Protein AF-A0A943EB72-F1 (afdb_monomer)

Secondary structure (DSSP, 8-state):
-HHHHHHTT--HHHHHHHHT--HHHHHHHHTTSSPPPHHHHHHHHHHHTS-GGGGS--

pLDDT: mean 91.28, std 5.81, range [58.69, 96.44]

Structure (mmCIF, N/CA/C/O backbone):
data_AF-A0A943EB72-F1
#
_entry.id   AF-A0A943EB72-F1
#
loop_
_atom_site.group_PDB
_atom_site.id
_atom_site.type_symbol
_atom_site.label_atom_id
_atom_site.label_alt_id
_atom_site.label_comp_id
_atom_site.label_asym_id
_atom_site.label_entity_id
_atom_site.label_seq_id
_atom_site.pdbx_PDB_ins_code
_atom_site.Cartn_x
_atom_site.Cartn_y
_atom_site.Cartn_z
_atom_site.occupancy
_atom_site.B_iso_or_equiv
_atom_site.auth_seq_id
_atom_site.auth_comp_id
_atom_site.auth_asym_id
_atom_site.auth_atom_id
_atom_site.pdbx_PDB_model_num
ATOM 1 N N . MET A 1 1 ? -6.397 -0.219 -4.328 1.00 86.62 1 MET A N 1
ATOM 2 C CA . MET A 1 1 ? -5.458 -0.191 -3.167 1.00 86.62 1 MET A CA 1
ATOM 3 C C . MET A 1 1 ? -6.010 0.565 -1.954 1.00 86.62 1 MET A C 1
ATOM 5 O O . MET A 1 1 ? -6.102 -0.024 -0.880 1.00 86.62 1 MET A O 1
ATOM 9 N N . ARG A 1 2 ? -6.409 1.836 -2.119 1.00 91.56 2 ARG A N 1
ATOM 10 C CA . ARG A 1 2 ? -6.912 2.702 -1.034 1.00 91.56 2 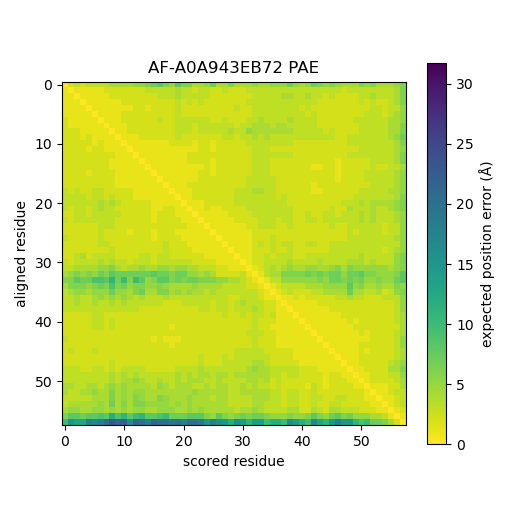ARG A CA 1
ATOM 11 C C . ARG A 1 2 ? -8.064 2.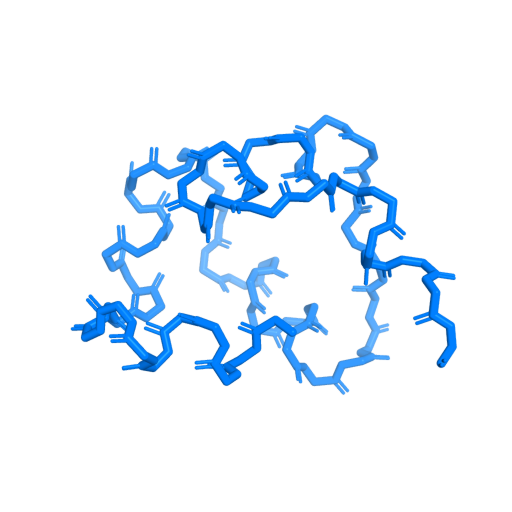099 -0.233 1.00 91.56 2 ARG A C 1
ATOM 13 O O . ARG A 1 2 ? -8.053 2.159 0.992 1.00 91.56 2 ARG A O 1
ATOM 20 N N . GLU A 1 3 ? -9.044 1.524 -0.919 1.00 91.69 3 GLU A N 1
ATOM 21 C CA . GLU A 1 3 ? -10.198 0.881 -0.283 1.00 91.69 3 GLU A CA 1
ATOM 22 C C . GLU A 1 3 ? -9.760 -0.289 0.588 1.00 91.69 3 GLU A C 1
ATOM 24 O O . GLU A 1 3 ? -10.059 -0.303 1.776 1.00 91.69 3 GLU A O 1
ATOM 29 N N . LYS A 1 4 ? -8.916 -1.179 0.053 1.00 91.94 4 LYS A N 1
ATOM 30 C CA . LYS A 1 4 ? -8.400 -2.318 0.814 1.00 91.94 4 LYS A CA 1
ATOM 31 C C . LYS A 1 4 ? -7.631 -1.900 2.066 1.00 91.94 4 LYS A C 1
ATOM 33 O O . LYS A 1 4 ? -7.786 -2.500 3.124 1.00 91.94 4 LYS A O 1
ATOM 38 N N . ARG A 1 5 ? -6.821 -0.840 1.971 1.00 94.00 5 ARG A N 1
ATOM 39 C CA . ARG A 1 5 ? -6.131 -0.277 3.140 1.00 94.00 5 ARG A CA 1
ATOM 40 C C . ARG A 1 5 ? -7.132 0.225 4.191 1.00 94.00 5 ARG A C 1
ATOM 42 O O . ARG A 1 5 ? -6.918 -0.006 5.379 1.00 94.00 5 ARG A O 1
ATOM 49 N N . LYS A 1 6 ? -8.202 0.907 3.763 1.00 94.06 6 LYS A N 1
ATOM 50 C CA . LYS A 1 6 ? -9.262 1.409 4.653 1.00 94.06 6 LYS A CA 1
ATOM 51 C C . LYS A 1 6 ? -10.073 0.282 5.297 1.00 94.06 6 LYS A C 1
ATOM 53 O O . LYS A 1 6 ? -10.353 0.388 6.483 1.00 94.06 6 LYS A O 1
ATOM 58 N N . GLU A 1 7 ? -10.390 -0.788 4.567 1.00 94.69 7 GLU A N 1
ATOM 59 C CA . GLU A 1 7 ? -11.043 -1.990 5.119 1.00 94.69 7 GLU A CA 1
ATOM 60 C C . GLU A 1 7 ? -10.233 -2.603 6.267 1.00 94.69 7 GLU A C 1
ATOM 62 O O . GLU A 1 7 ? -10.793 -3.073 7.250 1.00 94.69 7 GLU A O 1
ATOM 67 N N . LEU A 1 8 ? -8.902 -2.559 6.160 1.00 93.44 8 LEU A N 1
ATOM 68 C CA . LEU A 1 8 ? -7.982 -3.039 7.192 1.00 93.44 8 LEU A CA 1
ATOM 69 C C . LEU A 1 8 ? -7.755 -2.022 8.325 1.00 93.44 8 LEU A C 1
ATOM 71 O O . LEU A 1 8 ? -6.948 -2.276 9.218 1.00 93.44 8 LEU A O 1
ATOM 75 N N . GLY A 1 9 ? -8.404 -0.852 8.282 1.00 95.94 9 GLY A N 1
ATOM 76 C CA . GLY A 1 9 ? -8.246 0.211 9.279 1.00 95.94 9 GLY A CA 1
ATOM 77 C C . GLY A 1 9 ? -6.846 0.834 9.320 1.00 95.94 9 GLY A C 1
ATOM 78 O O . GLY A 1 9 ? -6.482 1.465 10.310 1.00 95.94 9 GLY A O 1
ATOM 79 N N . LEU A 1 10 ? -6.037 0.656 8.270 1.00 95.25 10 LEU A N 1
ATOM 80 C CA . LEU A 1 10 ? -4.646 1.106 8.248 1.00 95.25 10 LEU A CA 1
ATOM 81 C C . LEU A 1 10 ? -4.530 2.546 7.745 1.00 95.25 10 LEU A C 1
ATOM 83 O O . LEU A 1 10 ? -5.124 2.924 6.734 1.00 95.25 10 LEU A O 1
ATOM 87 N N . THR A 1 11 ? -3.672 3.348 8.369 1.00 96.44 11 THR A N 1
ATOM 88 C CA . THR A 1 11 ? -3.187 4.606 7.779 1.00 96.44 11 THR A CA 1
ATOM 89 C C . THR A 1 11 ? -2.110 4.332 6.723 1.00 96.44 11 THR A C 1
ATOM 91 O O . THR A 1 11 ? -1.524 3.248 6.676 1.00 96.44 11 THR A O 1
ATOM 94 N N . GLN A 1 12 ? -1.807 5.309 5.860 1.00 95.19 12 GLN A N 1
ATOM 95 C CA . GLN A 1 12 ? -0.695 5.175 4.903 1.00 95.19 12 GLN A CA 1
ATOM 96 C C . GLN A 1 12 ? 0.653 4.985 5.621 1.00 95.19 12 GLN A C 1
ATOM 98 O O . GLN A 1 12 ? 1.489 4.217 5.154 1.00 95.19 12 GLN A O 1
ATOM 103 N N . VAL A 1 13 ? 0.836 5.624 6.783 1.00 96.25 13 VAL A N 1
ATOM 104 C CA . VAL A 1 13 ? 2.026 5.473 7.641 1.00 96.25 13 VAL A CA 1
ATOM 105 C C . VAL A 1 13 ? 2.136 4.042 8.174 1.00 96.25 13 VAL A C 1
ATOM 107 O O . VAL A 1 13 ? 3.201 3.436 8.115 1.00 96.25 13 VAL A O 1
ATOM 110 N N . GLN A 1 14 ? 1.030 3.464 8.646 1.00 96.44 14 GLN A N 1
ATOM 111 C CA . GLN A 1 14 ? 1.018 2.085 9.140 1.00 96.44 14 GLN A CA 1
ATOM 112 C C . GLN A 1 14 ? 1.261 1.070 8.020 1.00 96.44 14 GLN A C 1
ATOM 114 O O . GLN A 1 14 ? 1.998 0.107 8.221 1.00 96.44 14 GLN A O 1
ATOM 119 N N . LEU A 1 15 ? 0.678 1.285 6.835 1.00 95.31 15 LEU A N 1
ATOM 120 C CA . LEU A 1 15 ? 0.946 0.444 5.668 1.00 95.31 15 LEU A CA 1
ATOM 121 C C . LEU A 1 15 ? 2.415 0.552 5.236 1.00 95.31 15 LEU A C 1
ATOM 123 O O . LEU A 1 15 ? 3.043 -0.466 4.966 1.00 95.31 15 LEU A O 1
ATOM 127 N N . SER A 1 16 ? 2.971 1.766 5.230 1.00 95.75 16 SER A N 1
ATOM 128 C CA . SER A 1 16 ? 4.382 2.037 4.934 1.00 95.75 16 SER A CA 1
ATOM 129 C C . SER A 1 16 ? 5.309 1.255 5.857 1.00 95.75 16 SER A C 1
ATOM 131 O O . SER A 1 16 ? 6.177 0.529 5.372 1.00 95.75 16 SER A O 1
ATOM 133 N N . ALA A 1 17 ? 5.069 1.333 7.167 1.00 96.19 17 ALA A N 1
ATOM 134 C CA . ALA A 1 17 ? 5.856 0.621 8.164 1.00 96.19 17 ALA A CA 1
ATOM 135 C C . ALA A 1 17 ? 5.743 -0.905 8.005 1.00 96.19 17 ALA A C 1
ATOM 137 O O . ALA A 1 17 ? 6.752 -1.602 8.033 1.00 96.19 17 ALA A O 1
ATOM 138 N N . LYS A 1 18 ? 4.529 -1.429 7.784 1.00 95.44 18 LYS A N 1
ATOM 139 C CA . LYS A 1 18 ? 4.289 -2.876 7.631 1.00 95.44 18 LYS A CA 1
ATOM 140 C C . LYS A 1 18 ? 4.879 -3.450 6.342 1.00 95.44 18 LYS A C 1
ATOM 142 O O . LYS A 1 18 ? 5.386 -4.565 6.354 1.00 95.44 18 LYS A O 1
ATOM 147 N N . ALA A 1 19 ? 4.792 -2.715 5.236 1.00 94.25 19 ALA A N 1
ATOM 148 C CA . ALA A 1 19 ? 5.274 -3.166 3.932 1.00 94.25 19 ALA A CA 1
ATOM 149 C C . ALA A 1 19 ? 6.752 -2.822 3.688 1.00 94.25 19 ALA A C 1
ATOM 151 O O . ALA A 1 19 ? 7.311 -3.258 2.685 1.00 94.25 19 ALA A O 1
ATOM 152 N N . ASN A 1 20 ? 7.382 -2.031 4.564 1.00 95.25 20 ASN A N 1
ATOM 153 C CA . ASN A 1 20 ? 8.705 -1.446 4.344 1.00 95.25 20 ASN A CA 1
ATOM 154 C C . ASN A 1 20 ? 8.795 -0.726 2.980 1.00 95.25 20 ASN A C 1
ATOM 156 O O . ASN A 1 20 ? 9.626 -1.029 2.120 1.00 95.25 20 ASN A O 1
ATOM 160 N N . VAL A 1 21 ? 7.851 0.187 2.747 1.00 93.50 21 VAL A N 1
ATOM 161 C CA . VAL A 1 21 ? 7.716 0.976 1.512 1.00 93.50 21 VAL A CA 1
ATOM 162 C C . VAL A 1 21 ? 7.537 2.438 1.893 1.00 93.50 21 VAL A C 1
ATOM 164 O O . VAL A 1 21 ? 6.905 2.730 2.901 1.00 93.50 21 VAL A O 1
ATOM 167 N N . SER A 1 22 ? 8.044 3.375 1.091 1.00 94.31 22 SER A N 1
ATOM 168 C CA . SER A 1 22 ? 7.840 4.800 1.365 1.00 94.31 22 SER A CA 1
ATOM 169 C C . SER A 1 22 ? 6.352 5.191 1.328 1.00 94.31 22 SER A C 1
ATOM 171 O O . SER A 1 22 ? 5.595 4.741 0.464 1.00 94.31 22 SER A O 1
ATOM 173 N N . ILE A 1 23 ? 5.936 6.089 2.228 1.00 94.19 23 ILE A N 1
ATOM 174 C CA . ILE A 1 23 ? 4.578 6.665 2.225 1.00 94.19 23 ILE A CA 1
ATOM 175 C C . ILE A 1 23 ? 4.269 7.306 0.867 1.00 94.19 23 ILE A C 1
ATOM 177 O O . ILE A 1 23 ? 3.166 7.159 0.352 1.00 94.19 23 ILE A O 1
ATOM 181 N N . ARG A 1 24 ? 5.256 7.962 0.242 1.00 93.06 24 ARG A N 1
ATOM 182 C CA . ARG A 1 24 ? 5.100 8.589 -1.076 1.00 93.06 24 ARG A CA 1
ATOM 183 C C . ARG A 1 24 ? 4.728 7.576 -2.159 1.00 93.06 24 ARG A C 1
ATOM 185 O O . ARG A 1 24 ? 3.839 7.852 -2.957 1.00 93.06 24 ARG A O 1
ATOM 192 N N . SER A 1 25 ? 5.367 6.405 -2.167 1.00 91.00 25 SER A N 1
ATOM 193 C CA . SER A 1 25 ? 5.040 5.322 -3.104 1.00 91.00 25 SER A CA 1
ATOM 194 C C . SER A 1 25 ? 3.607 4.829 -2.911 1.00 91.00 25 SER A C 1
ATOM 196 O O . SER A 1 25 ? 2.911 4.585 -3.890 1.00 91.00 25 SER A O 1
ATOM 198 N N . ILE A 1 26 ? 3.149 4.730 -1.659 1.00 92.94 26 ILE A N 1
ATOM 199 C CA . ILE A 1 26 ? 1.760 4.380 -1.337 1.00 92.94 26 ILE A CA 1
ATOM 200 C C . ILE A 1 26 ? 0.812 5.461 -1.862 1.00 92.94 26 ILE A C 1
ATOM 202 O O . ILE A 1 26 ? -0.143 5.133 -2.554 1.00 92.94 26 ILE A O 1
ATOM 206 N N . SER A 1 27 ? 1.088 6.740 -1.604 1.00 93.81 27 SER A N 1
ATOM 207 C CA . SER A 1 27 ? 0.249 7.841 -2.090 1.00 93.81 27 SER A CA 1
ATOM 208 C C . SER A 1 27 ? 0.159 7.881 -3.613 1.00 93.81 27 SER A C 1
ATOM 210 O O . SER A 1 27 ? -0.940 8.004 -4.141 1.00 93.81 27 SER A O 1
ATOM 212 N N . HIS A 1 28 ? 1.277 7.730 -4.329 1.00 92.19 28 HIS A N 1
ATOM 213 C CA . HIS A 1 28 ? 1.264 7.698 -5.795 1.00 92.19 28 HIS A CA 1
ATOM 214 C C . HIS A 1 28 ? 0.450 6.512 -6.334 1.00 92.19 28 HIS A C 1
ATOM 216 O O . HIS A 1 28 ? -0.331 6.694 -7.265 1.00 92.19 28 HIS A O 1
ATOM 222 N N . ALA A 1 29 ? 0.584 5.332 -5.719 1.00 89.62 29 ALA A N 1
ATOM 223 C CA . ALA A 1 29 ? -0.188 4.148 -6.090 1.00 89.62 29 ALA A CA 1
ATOM 224 C C . ALA A 1 29 ? -1.685 4.283 -5.743 1.00 89.62 29 ALA A C 1
ATOM 226 O O . ALA A 1 29 ? -2.534 3.768 -6.460 1.00 89.62 29 ALA A O 1
ATOM 227 N N . GLU A 1 30 ? -2.050 4.983 -4.662 1.00 90.25 30 GLU A N 1
ATOM 228 C CA . GLU A 1 30 ? -3.459 5.270 -4.336 1.00 90.25 30 GLU A CA 1
ATOM 229 C C . GLU A 1 30 ? -4.093 6.318 -5.250 1.00 90.25 30 GLU A C 1
ATOM 231 O O . GLU A 1 30 ? -5.308 6.291 -5.436 1.00 90.25 30 GLU A O 1
ATOM 236 N N . LEU A 1 31 ? -3.291 7.247 -5.771 1.00 89.69 31 LEU A N 1
ATOM 237 C CA . LEU A 1 31 ? -3.727 8.305 -6.682 1.00 89.69 31 LEU A CA 1
ATOM 238 C C . LEU A 1 31 ? -3.694 7.878 -8.158 1.00 89.69 31 LEU A C 1
ATOM 240 O O . LEU A 1 31 ? -4.050 8.686 -9.009 1.00 89.69 31 LEU A O 1
ATOM 244 N N . GLY A 1 32 ? -3.231 6.661 -8.470 1.00 85.06 32 GLY A N 1
ATOM 245 C CA . GLY A 1 32 ? -3.061 6.191 -9.852 1.00 85.06 32 GLY A CA 1
ATOM 246 C C . GLY A 1 32 ? -1.981 6.948 -10.634 1.00 85.06 32 GLY A C 1
ATOM 247 O O . GLY A 1 32 ? -1.945 6.898 -11.855 1.00 85.06 32 GLY A O 1
ATOM 248 N N . GLN A 1 33 ? -1.099 7.683 -9.948 1.00 84.88 33 GLN A N 1
ATOM 249 C CA . GLN A 1 33 ? -0.040 8.463 -10.598 1.00 84.88 33 GLN A CA 1
ATOM 250 C C . GLN A 1 33 ? 1.126 7.591 -11.062 1.00 84.88 33 GLN A C 1
ATOM 252 O O . GLN A 1 33 ? 1.864 7.968 -11.970 1.00 84.88 33 GLN A O 1
ATOM 257 N N . ARG A 1 34 ? 1.351 6.466 -10.377 1.00 82.06 34 ARG A N 1
ATOM 258 C CA . ARG A 1 34 ? 2.411 5.519 -10.705 1.00 82.06 34 ARG A CA 1
ATOM 259 C C . ARG A 1 34 ? 2.093 4.157 -10.120 1.00 82.06 34 ARG A C 1
ATOM 261 O O . ARG A 1 34 ? 1.886 4.047 -8.908 1.00 82.06 34 ARG A O 1
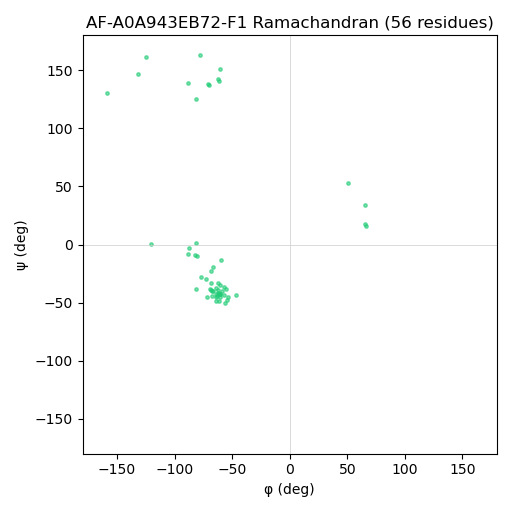ATOM 268 N N . ASP A 1 35 ? 2.193 3.137 -10.956 1.00 83.25 35 ASP A N 1
ATO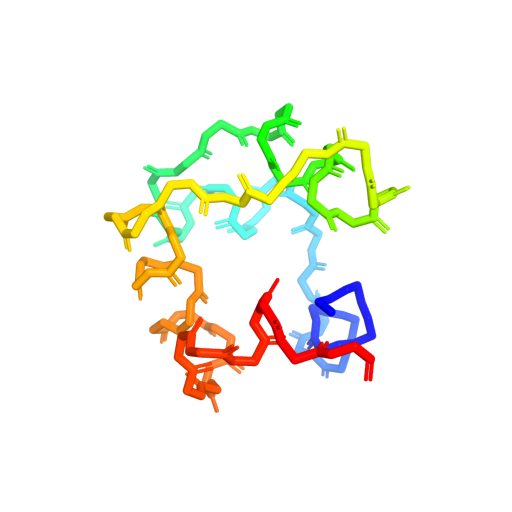M 269 C CA . ASP A 1 35 ? 2.099 1.766 -10.486 1.00 83.25 35 ASP A CA 1
ATOM 270 C C . ASP A 1 35 ? 3.334 1.398 -9.657 1.00 83.25 35 ASP A C 1
ATOM 272 O O . ASP A 1 35 ? 4.470 1.759 -10.001 1.00 83.25 35 ASP A O 1
ATOM 276 N N . PRO A 1 36 ? 3.148 0.696 -8.530 1.00 86.69 36 PRO A N 1
ATOM 277 C CA . PRO A 1 36 ? 4.267 0.220 -7.742 1.00 86.69 36 PRO A CA 1
ATOM 278 C C . PRO A 1 36 ? 5.113 -0.749 -8.571 1.00 86.69 36 PRO A C 1
ATOM 280 O O . PRO A 1 36 ? 4.598 -1.601 -9.291 1.00 86.69 36 PRO A O 1
ATOM 283 N N . GLU A 1 37 ? 6.434 -0.672 -8.431 1.00 90.31 37 GLU A N 1
ATOM 284 C CA . GLU A 1 37 ? 7.324 -1.676 -9.017 1.00 90.31 37 GLU A CA 1
ATOM 285 C C . GLU A 1 37 ? 7.011 -3.058 -8.435 1.00 90.31 37 GLU A C 1
ATOM 287 O O . GLU A 1 37 ? 6.615 -3.164 -7.273 1.00 90.31 37 GLU A O 1
ATOM 292 N N . VAL A 1 38 ? 7.241 -4.129 -9.198 1.00 91.44 38 VAL A N 1
ATOM 293 C CA . VAL A 1 38 ? 6.907 -5.510 -8.794 1.00 91.44 38 VAL A CA 1
ATOM 294 C C . VAL A 1 38 ? 7.360 -5.863 -7.361 1.00 91.44 38 VAL A C 1
ATOM 296 O O . VAL A 1 38 ? 6.567 -6.446 -6.616 1.00 91.44 38 VAL A O 1
ATOM 299 N N . PRO A 1 39 ? 8.575 -5.500 -6.896 1.00 92.75 39 PRO A N 1
ATOM 300 C CA . PRO A 1 39 ? 8.982 -5.764 -5.515 1.00 92.75 39 PRO A CA 1
ATOM 301 C C . PRO A 1 39 ? 8.134 -5.012 -4.478 1.00 92.75 39 PRO A C 1
ATOM 303 O O . PRO A 1 39 ? 7.835 -5.551 -3.414 1.00 92.75 39 PRO A O 1
ATOM 306 N N . ILE A 1 40 ? 7.733 -3.775 -4.780 1.00 92.56 40 ILE A N 1
ATOM 307 C CA . ILE A 1 40 ? 6.871 -2.948 -3.927 1.00 92.56 40 ILE A CA 1
ATOM 308 C C . ILE A 1 40 ? 5.445 -3.501 -3.937 1.00 92.56 40 ILE A C 1
ATOM 310 O O . ILE A 1 40 ? 4.854 -3.667 -2.872 1.00 92.56 40 ILE A O 1
ATOM 314 N N . ALA A 1 41 ? 4.923 -3.842 -5.115 1.00 92.94 41 ALA A N 1
ATOM 315 C CA . ALA A 1 41 ? 3.615 -4.456 -5.295 1.00 92.94 41 ALA A CA 1
ATOM 316 C C . ALA A 1 41 ? 3.483 -5.723 -4.440 1.00 92.94 41 ALA A C 1
ATOM 318 O O . ALA A 1 41 ? 2.533 -5.849 -3.674 1.00 92.94 41 ALA A O 1
ATOM 319 N N . LYS A 1 42 ? 4.478 -6.619 -4.471 1.00 94.38 42 LYS A N 1
ATOM 320 C CA . LYS A 1 42 ? 4.495 -7.838 -3.644 1.00 94.38 42 LYS A CA 1
ATOM 321 C C . LYS A 1 42 ? 4.462 -7.544 -2.140 1.00 94.38 42 LYS A C 1
ATOM 323 O O . LYS A 1 42 ? 3.705 -8.189 -1.419 1.00 94.38 42 LYS A O 1
ATOM 328 N N . ARG A 1 43 ? 5.229 -6.555 -1.668 1.00 94.81 43 ARG A N 1
ATOM 329 C CA . ARG A 1 43 ? 5.242 -6.156 -0.246 1.00 94.81 43 ARG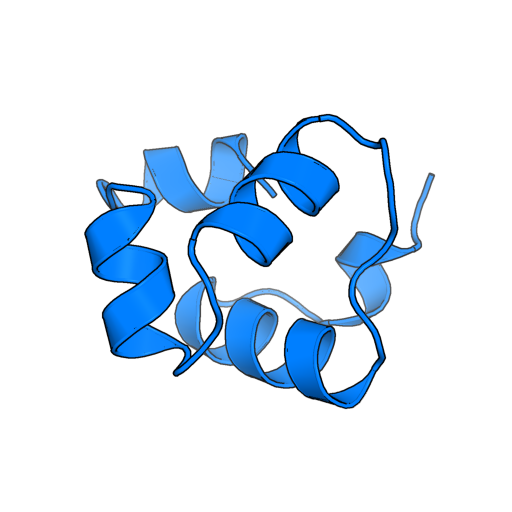 A CA 1
ATOM 330 C C . ARG A 1 43 ? 3.939 -5.491 0.201 1.00 94.81 43 ARG A C 1
ATOM 332 O O . ARG A 1 43 ? 3.470 -5.721 1.310 1.00 94.81 43 ARG A O 1
ATOM 339 N N . LEU A 1 44 ? 3.330 -4.669 -0.651 1.00 93.75 44 LEU A N 1
ATOM 340 C CA . LEU A 1 44 ? 2.024 -4.074 -0.362 1.00 93.75 44 LEU A CA 1
ATOM 341 C C . LEU A 1 44 ? 0.932 -5.147 -0.352 1.00 93.75 44 LEU A C 1
ATOM 343 O O . LEU A 1 44 ? 0.120 -5.187 0.567 1.00 93.75 44 LEU A O 1
ATOM 347 N N . ALA A 1 45 ? 0.950 -6.049 -1.332 1.00 93.75 45 ALA A N 1
ATOM 348 C CA . ALA A 1 45 ? 0.042 -7.185 -1.438 1.00 93.75 45 ALA A CA 1
ATOM 349 C C . ALA A 1 45 ? 0.081 -8.094 -0.207 1.00 93.75 45 ALA A C 1
ATOM 351 O O . ALA A 1 45 ? -0.978 -8.458 0.302 1.00 93.75 45 ALA A O 1
ATOM 352 N N . SER A 1 46 ? 1.275 -8.404 0.314 1.00 94.81 46 SER A N 1
ATOM 353 C CA . SER A 1 46 ? 1.410 -9.256 1.500 1.00 94.81 46 SER A CA 1
ATOM 354 C C . SER A 1 46 ? 0.765 -8.648 2.745 1.00 94.81 46 SER A C 1
ATOM 356 O O . SER A 1 46 ? 0.233 -9.379 3.572 1.00 94.81 46 SER A O 1
ATOM 358 N N . VAL A 1 47 ? 0.777 -7.317 2.880 1.00 94.69 47 VAL A N 1
ATOM 359 C CA . VAL A 1 47 ? 0.114 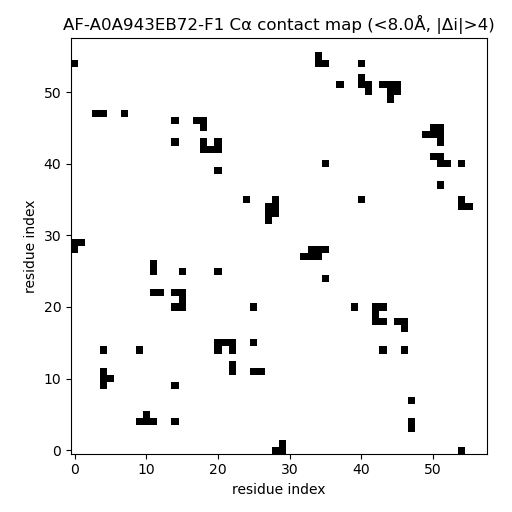-6.621 3.998 1.00 94.69 47 VAL A CA 1
ATOM 360 C C . VAL A 1 47 ? -1.385 -6.459 3.751 1.00 94.69 47 VAL A C 1
ATOM 362 O O . VAL A 1 47 ? -2.179 -6.563 4.680 1.00 94.69 47 VAL A O 1
ATOM 365 N N 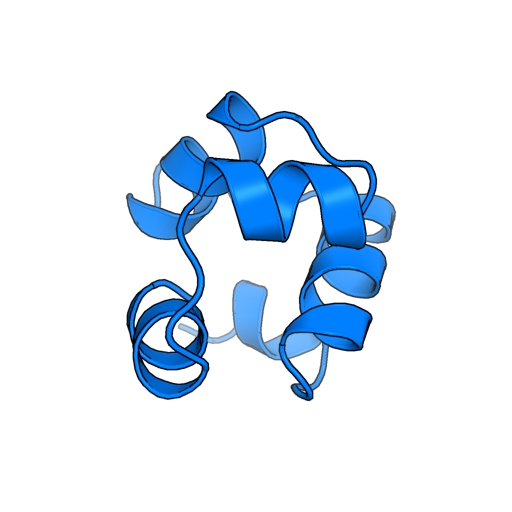. LEU A 1 48 ? -1.776 -6.191 2.505 1.00 92.44 48 LEU A N 1
ATOM 366 C CA . LEU A 1 48 ? -3.167 -5.941 2.126 1.00 92.44 48 LEU A CA 1
ATOM 367 C C . LEU A 1 48 ? -3.992 -7.226 1.941 1.00 92.44 48 LEU A C 1
ATOM 369 O O . LEU A 1 48 ? -5.213 -7.143 1.805 1.00 92.44 48 LEU A O 1
ATOM 373 N N . GLY A 1 49 ? -3.348 -8.397 1.930 1.00 92.69 49 GLY A N 1
ATOM 374 C CA . GLY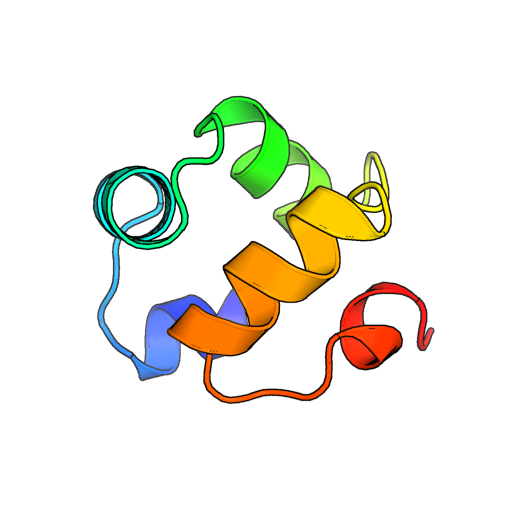 A 1 49 ? -4.010 -9.690 1.744 1.00 92.69 49 GLY A CA 1
ATOM 375 C C . GLY A 1 49 ? -4.630 -9.843 0.354 1.00 92.69 49 GLY A C 1
ATOM 376 O O . GLY A 1 49 ? -5.698 -10.432 0.213 1.00 92.69 49 GLY A O 1
ATOM 377 N N . VAL A 1 50 ? -4.002 -9.262 -0.669 1.00 91.56 50 VAL A N 1
ATOM 378 C CA . VAL A 1 50 ? -4.463 -9.321 -2.065 1.00 91.56 50 VAL A CA 1
ATOM 379 C C . VAL A 1 50 ? -3.362 -9.860 -2.960 1.00 91.56 50 VAL A C 1
ATOM 381 O O . VAL A 1 50 ? -2.191 -9.837 -2.591 1.00 91.56 50 VAL A O 1
ATOM 384 N N . HIS A 1 51 ? -3.715 -10.323 -4.156 1.00 93.12 51 HIS A N 1
ATOM 385 C CA . HIS A 1 51 ? -2.707 -10.680 -5.145 1.00 93.12 51 HIS A CA 1
ATOM 386 C C . HIS A 1 51 ? -2.032 -9.415 -5.696 1.00 93.12 51 HIS A C 1
ATOM 388 O O . HIS A 1 51 ? -2.698 -8.419 -5.970 1.00 93.12 51 HIS A O 1
ATOM 394 N N . TRP A 1 52 ? -0.708 -9.442 -5.861 1.00 91.12 52 TRP A N 1
ATOM 395 C CA . TRP A 1 52 ? 0.077 -8.273 -6.281 1.00 91.12 52 TRP A CA 1
ATOM 396 C C . TRP A 1 52 ? -0.230 -7.811 -7.711 1.00 91.12 52 TRP A C 1
ATOM 398 O O . TRP A 1 52 ? 0.023 -6.656 -8.035 1.00 91.12 52 TRP A O 1
ATOM 408 N N . THR A 1 53 ? -0.814 -8.670 -8.549 1.00 90.12 53 THR A N 1
ATOM 409 C CA . THR A 1 53 ? -1.253 -8.287 -9.902 1.00 90.12 53 THR A CA 1
ATOM 410 C C . THR A 1 53 ? -2.425 -7.318 -9.890 1.00 90.12 53 THR A C 1
ATOM 412 O O . THR A 1 53 ? -2.546 -6.538 -10.823 1.00 90.12 53 THR A O 1
ATOM 415 N N . LYS A 1 54 ? -3.210 -7.268 -8.800 1.00 86.81 54 LYS A N 1
ATOM 416 C CA . LYS A 1 54 ? -4.330 -6.326 -8.647 1.00 86.81 54 LYS A CA 1
ATOM 417 C C . LYS A 1 54 ? -3.924 -4.853 -8.711 1.00 86.81 54 LYS A C 1
ATOM 419 O O . LYS A 1 54 ? -4.792 -3.994 -8.759 1.00 86.81 54 LYS A O 1
ATOM 424 N N . PHE A 1 55 ? -2.631 -4.539 -8.626 1.00 85.06 55 PHE A N 1
ATOM 425 C CA . PHE A 1 55 ? -2.144 -3.171 -8.812 1.00 85.06 55 PHE A CA 1
ATOM 426 C C . PHE A 1 55 ? -1.970 -2.781 -10.284 1.00 85.06 55 PHE A C 1
ATOM 428 O O . PHE A 1 55 ? -1.719 -1.613 -10.534 1.00 85.06 55 PHE A O 1
ATOM 435 N N . TYR A 1 56 ? -2.086 -3.730 -11.217 1.00 85.00 56 TYR A N 1
ATOM 436 C CA . TYR A 1 56 ? -1.975 -3.513 -12.665 1.00 85.00 56 TYR A CA 1
ATOM 437 C C . TYR A 1 56 ? -3.249 -3.921 -13.420 1.00 85.00 56 TYR A C 1
ATOM 439 O O . TYR A 1 56 ? -3.278 -3.870 -14.645 1.00 85.00 56 TYR A O 1
ATOM 447 N N . GLU A 1 57 ? -4.263 -4.403 -12.700 1.00 79.31 57 GLU A N 1
ATOM 448 C CA . GLU A 1 57 ? -5.590 -4.681 -13.249 1.00 79.31 57 GLU A CA 1
ATOM 449 C C . GLU A 1 57 ? -6.353 -3.347 -13.293 1.00 79.31 57 GLU A C 1
ATOM 451 O O . GLU A 1 57 ? -6.397 -2.643 -12.280 1.00 79.31 57 GLU A O 1
ATOM 456 N N . GLU A 1 58 ? -6.854 -2.993 -14.480 1.00 58.69 58 GLU A N 1
ATOM 457 C CA . GLU A 1 58 ? -7.535 -1.725 -14.802 1.00 58.69 58 GLU A CA 1
ATOM 458 C C . GLU A 1 58 ? -8.887 -1.573 -14.083 1.00 58.69 58 GLU A C 1
ATOM 460 O O . GLU A 1 58 ? -9.651 -2.568 -14.024 1.00 58.69 58 GLU A O 1
#

Foldseek 3D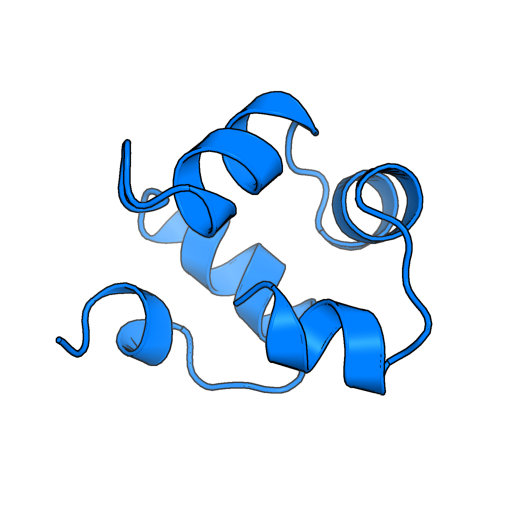i:
DVVLCVVVVHDLVRLCVQLVHDSVLVVCLVVVVDQDDQSSLVSSCVVSVHDSCVSVDD

Sequence (58 aa):
MREKRKELGLTQVQLSAKANVSIRSISHAELGQRDPEVPIAKRLASVLGVHWTKFYEE

Mean predicted aligned error: 2.87 Å

Solvent-accessible surface area (backbone atoms only — not comparable to full-atom values): 3394 Å² total; per-residue (Å²): 106,56,63,54,38,51,76,68,71,46,50,64,66,55,47,17,66,73,34,75,45,59,51,66,58,52,52,32,41,57,67,72,75,40,71,60,56,69,75,52,26,46,32,47,15,69,71,62,76,48,68,43,64,64,71,75,59,131

Nearest PDB structures (foldseek):
  2xj3-assembly1_B  TM=8.894E-01  e=8.344E-03  Enterococcus faecalis
  2xj3-assembly1_A  TM=8.957E-01  e=8.860E-03  Enterococcus faecalis
  1utx-assembly1_B  TM=8.925E-01  e=1.348E-02  Enterococcus faecalis
  2b5a-assembly1_A  TM=8.331E-01  e=8.860E-03  [Bacillus] caldolyticus
  3vk0-assembly2_B  TM=8.425E-01  e=4.752E-02  Neisseria meningitidis MC58

Radius of gyration: 9.82 Å; Cα contacts (8 Å, |Δi|>4): 58; chains: 1; bounding box: 20×19×24 Å